Protein AF-A0A525CPD4-F1 (afdb_monomer_lite)

Secondary structure (DSSP, 8-state):
--SHHHHHHHHHHHHHHH-------TT-HHHHHHHHHHHHHHHHHHHTT--SHHHHHHHHHHHHHHHHHHHHHHHHHHHHHHHH-GGGHHHHHHHHHHHHHHHHHHHHHH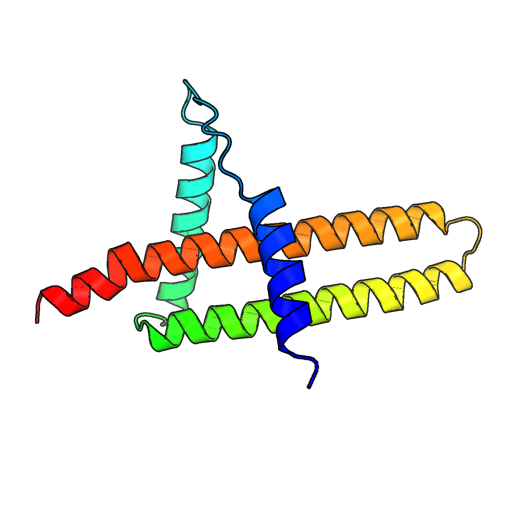HHHHHHHIIIIIHHHTT--

pLDDT: mean 80.34, std 16.51, range [40.16, 97.44]

Sequence (129 aa):
MCKYHEEDAISIFEELIQKPMKLSDPFGRMERRHQAGYESMKKALIEGGITTRTGALATMKASRYQVIRVLFFSLVISVLLSLLFPSAMLLFGALLIFISVLAITSYLNGKRYTYRYIEEELNQFQKTE

Foldseek 3Di:
DPPVVVVVVVVVVLCVVPVDPVPVPVPCPVVVVLVVLLVVLLVVCVVVVNLAPVSLVVVLVVLVVVLVVQLVVLVVVLVVVCVVCVVCNVVSVVVSVVSNVVSVVVSSSSVVSSVVCCVVRVVVVVVVD

Structure (mmCIF, N/CA/C/O backbone):
data_AF-A0A525CPD4-F1
#
_entry.id   AF-A0A525CPD4-F1
#
loop_
_atom_site.group_PDB
_ato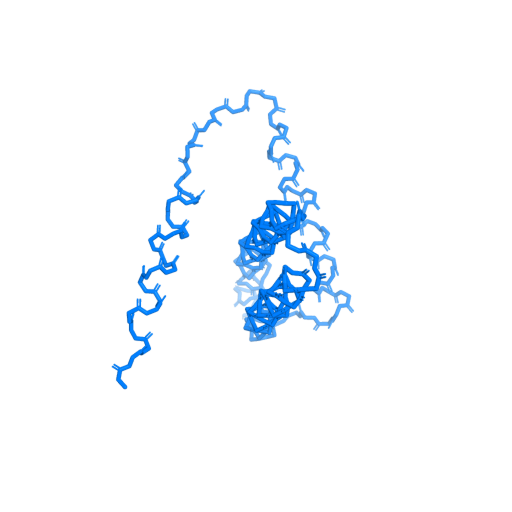m_site.id
_atom_site.type_symbol
_atom_site.label_atom_id
_atom_site.label_alt_id
_atom_site.label_comp_id
_atom_site.label_asym_id
_atom_site.label_entity_id
_atom_site.label_seq_id
_atom_site.pdbx_PDB_ins_code
_atom_site.Cartn_x
_atom_site.Cartn_y
_atom_site.Cartn_z
_atom_site.occupancy
_atom_site.B_iso_or_equiv
_atom_site.auth_seq_id
_atom_site.auth_comp_id
_atom_site.auth_asym_id
_atom_site.auth_atom_id
_atom_site.pdbx_PDB_model_num
ATOM 1 N N . MET A 1 1 ? 20.602 6.822 13.614 1.00 40.16 1 MET A N 1
ATOM 2 C CA . MET A 1 1 ? 20.073 8.200 13.726 1.00 40.16 1 MET A CA 1
ATOM 3 C C . MET A 1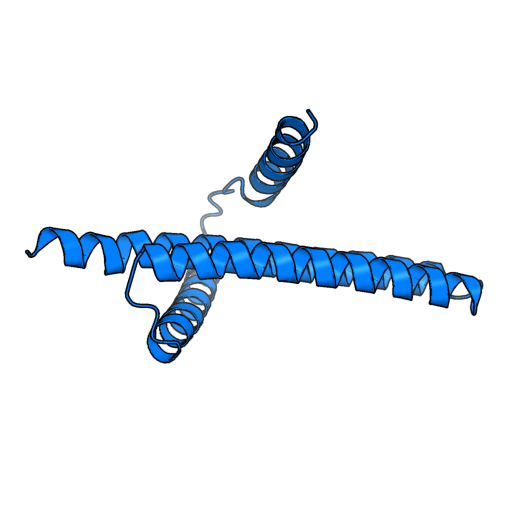 1 ? 19.597 8.686 12.347 1.00 40.16 1 MET A C 1
ATOM 5 O O . MET A 1 1 ? 20.077 9.683 11.843 1.00 40.16 1 MET A O 1
ATOM 9 N N . CYS A 1 2 ? 18.702 7.925 11.696 1.00 46.66 2 CYS A N 1
ATOM 10 C CA . CYS A 1 2 ? 18.269 8.142 10.298 1.00 46.66 2 CYS A CA 1
ATOM 11 C C . CYS A 1 2 ? 16.788 7.759 10.082 1.00 46.66 2 CYS A C 1
ATOM 13 O O . CYS A 1 2 ? 16.366 7.506 8.967 1.00 46.66 2 CYS A O 1
ATOM 15 N N . LYS A 1 3 ? 16.005 7.650 11.165 1.00 44.81 3 LYS A N 1
ATOM 16 C CA . LYS A 1 3 ? 14.590 7.239 11.106 1.00 44.81 3 LYS A CA 1
ATOM 17 C C . LYS A 1 3 ? 13.625 8.427 11.023 1.00 44.81 3 LYS A C 1
ATOM 19 O O . LYS A 1 3 ? 12.519 8.256 10.544 1.00 44.81 3 LYS A O 1
ATOM 24 N N . TYR A 1 4 ? 14.055 9.612 11.472 1.00 40.72 4 TYR A N 1
ATOM 25 C CA . TYR A 1 4 ? 13.228 10.825 11.500 1.00 40.72 4 TYR A CA 1
ATOM 26 C C . TYR A 1 4 ? 13.044 11.451 10.105 1.00 40.72 4 TYR A C 1
ATOM 28 O O . TYR A 1 4 ? 11.941 11.835 9.755 1.00 40.72 4 TYR A O 1
ATOM 36 N N . HIS A 1 5 ? 14.084 11.456 9.263 1.00 42.22 5 HIS A N 1
ATOM 37 C CA . HIS A 1 5 ? 14.022 12.089 7.937 1.00 42.22 5 HIS A CA 1
ATOM 38 C C . HIS A 1 5 ? 13.176 11.328 6.899 1.00 42.22 5 HIS A C 1
ATOM 40 O O . HIS A 1 5 ? 12.691 11.929 5.943 1.00 42.22 5 HIS A O 1
ATOM 46 N N . GLU A 1 6 ? 13.005 10.013 7.064 1.00 48.66 6 GLU A N 1
ATOM 47 C CA . GLU A 1 6 ? 12.227 9.180 6.136 1.00 48.66 6 GLU A CA 1
ATOM 48 C C . GLU A 1 6 ? 10.716 9.334 6.365 1.00 48.66 6 GLU A C 1
ATOM 50 O O . GLU A 1 6 ? 9.941 9.309 5.411 1.00 48.66 6 GLU A O 1
ATOM 55 N N . GLU A 1 7 ? 10.287 9.548 7.615 1.00 53.41 7 GLU A N 1
ATOM 56 C CA . GLU A 1 7 ? 8.867 9.748 7.928 1.00 53.41 7 GLU A CA 1
ATOM 57 C C . GLU A 1 7 ? 8.371 11.137 7.495 1.00 53.41 7 GLU A C 1
ATOM 59 O O . GLU A 1 7 ? 7.225 11.247 7.066 1.00 53.41 7 GLU A O 1
ATOM 64 N N . ASP A 1 8 ? 9.242 12.154 7.475 1.00 55.16 8 ASP A N 1
ATOM 65 C CA . ASP A 1 8 ? 8.913 13.507 6.997 1.00 55.16 8 ASP A CA 1
ATOM 66 C C . ASP A 1 8 ? 8.782 13.589 5.467 1.00 55.16 8 ASP A C 1
ATOM 68 O O . ASP A 1 8 ? 7.887 14.245 4.942 1.00 55.16 8 ASP A O 1
ATOM 72 N N . ALA A 1 9 ? 9.635 12.887 4.715 1.00 56.53 9 ALA A N 1
ATOM 73 C CA . ALA A 1 9 ? 9.523 12.855 3.254 1.00 56.53 9 ALA A CA 1
ATOM 74 C C . ALA A 1 9 ? 8.262 12.102 2.800 1.00 56.53 9 ALA A C 1
ATOM 76 O O . ALA A 1 9 ? 7.595 12.508 1.846 1.00 56.53 9 ALA A O 1
ATOM 77 N N . ILE A 1 10 ? 7.914 11.021 3.506 1.00 56.69 10 ILE A N 1
ATOM 78 C CA . ILE A 1 10 ? 6.677 10.278 3.269 1.00 56.69 10 ILE A CA 1
ATOM 79 C C . ILE A 1 10 ? 5.471 11.113 3.696 1.00 56.69 10 ILE A C 1
ATOM 81 O O . ILE A 1 10 ? 4.506 11.134 2.947 1.00 56.69 10 ILE A O 1
ATOM 85 N N . SER A 1 11 ? 5.510 11.832 4.824 1.00 57.47 11 SER A N 1
ATOM 86 C CA . SER A 1 11 ? 4.388 12.677 5.254 1.00 57.47 11 SER A CA 1
ATOM 87 C C . SER A 1 11 ? 4.138 13.842 4.293 1.00 57.47 11 SER A C 1
ATOM 89 O O . SER A 1 11 ? 2.989 14.090 3.957 1.00 57.47 11 SER A O 1
ATOM 91 N N . ILE A 1 12 ? 5.185 14.478 3.754 1.00 61.59 12 ILE A N 1
ATOM 92 C CA . ILE A 1 12 ? 5.069 15.544 2.744 1.00 61.59 12 ILE A CA 1
ATOM 93 C C . ILE A 1 12 ? 4.533 14.991 1.419 1.00 61.59 12 ILE A C 1
ATOM 95 O O . ILE A 1 12 ? 3.695 15.619 0.776 1.00 61.59 12 ILE A O 1
ATOM 99 N N . PHE A 1 13 ? 4.976 13.807 0.994 1.00 61.19 13 PHE A N 1
ATOM 100 C CA . PHE A 1 13 ? 4.445 13.163 -0.211 1.00 61.19 13 PHE A CA 1
ATOM 101 C C . PHE A 1 13 ? 3.001 12.667 -0.003 1.00 61.19 13 PHE A C 1
ATOM 103 O O . PHE A 1 13 ? 2.165 12.805 -0.895 1.00 61.19 13 PHE A O 1
ATOM 110 N N . GLU A 1 14 ? 2.679 12.154 1.190 1.00 58.19 14 GLU A N 1
ATOM 111 C CA . GLU A 1 14 ? 1.319 11.832 1.635 1.00 58.19 14 GLU A CA 1
ATOM 112 C C . GLU A 1 14 ? 0.442 13.089 1.633 1.00 58.19 14 GLU A C 1
ATOM 114 O O . GLU A 1 14 ? -0.665 13.037 1.114 1.00 58.19 14 GLU A O 1
ATOM 119 N N . GLU A 1 15 ? 0.939 14.224 2.124 1.00 59.66 15 GLU A N 1
ATOM 120 C CA . GLU A 1 15 ? 0.239 15.510 2.168 1.00 59.66 15 GLU A CA 1
ATOM 121 C C . GLU A 1 15 ? 0.045 16.104 0.763 1.00 59.66 15 GLU A C 1
ATOM 123 O O . GLU A 1 15 ? -1.032 16.609 0.446 1.00 59.66 15 GLU A O 1
ATOM 128 N N . LEU A 1 16 ? 1.033 15.970 -0.128 1.00 60.12 16 LEU A N 1
ATOM 129 C CA . LEU A 1 16 ? 0.938 16.396 -1.529 1.00 60.12 16 LEU A CA 1
ATOM 130 C C . LEU A 1 16 ? -0.047 15.542 -2.343 1.00 60.12 16 LEU A C 1
ATOM 132 O O . LEU A 1 16 ? -0.718 16.074 -3.227 1.00 60.12 16 LEU A O 1
ATOM 136 N N . ILE A 1 17 ? -0.168 14.244 -2.043 1.00 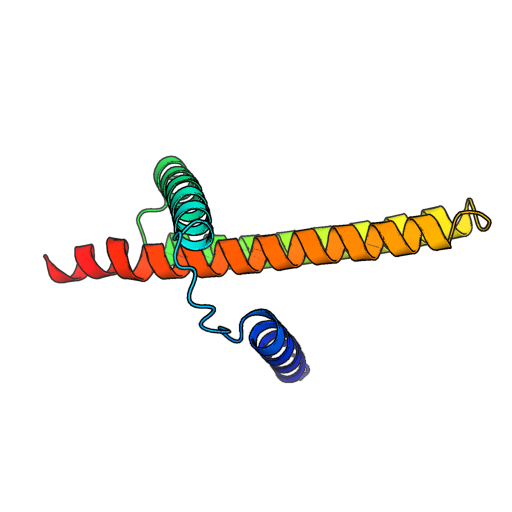58.56 17 ILE A N 1
ATOM 137 C CA . ILE A 1 17 ? -1.136 13.343 -2.692 1.00 58.56 17 ILE A CA 1
ATOM 138 C C . ILE A 1 17 ? -2.532 13.459 -2.065 1.00 58.56 17 ILE A C 1
ATOM 140 O O . ILE A 1 17 ? -3.533 13.361 -2.776 1.00 58.56 17 ILE A O 1
ATOM 144 N N . GLN A 1 18 ? -2.622 13.637 -0.745 1.00 53.59 18 GLN A N 1
ATOM 145 C CA . GLN A 1 18 ? -3.884 13.632 -0.003 1.00 53.59 18 GLN A CA 1
ATOM 146 C C . GLN A 1 18 ? -4.463 15.007 0.289 1.00 53.59 18 GLN A C 1
ATOM 148 O O . GLN A 1 18 ? -5.554 15.031 0.860 1.00 53.59 18 GLN A O 1
ATOM 153 N N . LYS A 1 19 ? -3.819 16.129 -0.079 1.00 52.19 19 LYS A N 1
ATOM 154 C CA . LYS A 1 19 ? -4.431 17.452 0.100 1.00 52.19 19 LYS A CA 1
ATOM 155 C C . LYS A 1 19 ? -5.841 17.389 -0.484 1.00 52.19 19 LYS A C 1
ATOM 157 O O . LYS A 1 19 ? -5.981 17.236 -1.702 1.00 52.19 19 LYS A O 1
ATOM 162 N N . PRO A 1 20 ? -6.890 17.460 0.357 1.00 46.38 20 PRO A N 1
ATOM 163 C CA . PRO A 1 20 ? -8.238 17.281 -0.115 1.00 46.38 20 PRO A CA 1
ATOM 164 C C . PRO A 1 20 ? -8.555 18.546 -0.887 1.00 46.38 20 PRO A C 1
ATOM 166 O O . PRO A 1 20 ? -8.957 19.569 -0.333 1.00 46.38 20 PRO A O 1
ATOM 169 N N . MET A 1 21 ? -8.364 18.490 -2.201 1.00 49.91 21 MET A N 1
ATOM 170 C CA . MET A 1 21 ? -9.166 19.318 -3.066 1.00 49.91 21 MET A CA 1
ATOM 171 C C . MET A 1 21 ? -10.584 18.855 -2.781 1.00 49.91 21 MET A C 1
ATOM 173 O O . MET A 1 21 ? -10.976 17.760 -3.183 1.00 49.91 21 MET A O 1
ATOM 177 N N . LYS A 1 22 ? -11.309 19.648 -1.983 1.00 48.75 22 LYS A N 1
ATOM 178 C CA . LYS A 1 22 ? -12.751 19.541 -1.774 1.00 48.75 22 LYS A CA 1
ATOM 179 C C . LYS A 1 22 ? -13.399 19.829 -3.127 1.00 48.75 22 LYS A C 1
ATOM 181 O O . LYS A 1 22 ? -13.952 20.896 -3.361 1.00 48.75 22 LYS A O 1
ATOM 186 N N . LEU A 1 23 ? -13.210 18.903 -4.058 1.00 54.84 23 LEU A N 1
ATOM 187 C CA . LEU A 1 23 ? -13.814 18.896 -5.363 1.00 54.84 23 LEU A CA 1
ATOM 188 C C . LEU A 1 23 ? -15.265 18.568 -5.059 1.00 54.84 23 LEU A C 1
ATOM 190 O O . LEU A 1 23 ? -15.579 17.451 -4.649 1.00 54.84 23 LEU A O 1
ATOM 194 N N . SER A 1 24 ? -16.126 19.578 -5.125 1.00 62.09 24 SER A N 1
ATOM 195 C CA . SER A 1 24 ? -17.563 19.375 -5.026 1.00 62.09 24 SER A CA 1
ATOM 196 C C . SER A 1 24 ? -17.945 18.432 -6.162 1.00 62.09 24 SER A C 1
ATOM 198 O O . SER A 1 24 ? -18.026 18.863 -7.307 1.00 62.09 24 SER A O 1
ATOM 200 N N . ASP A 1 25 ? -18.073 17.140 -5.872 1.00 65.69 25 ASP A N 1
ATOM 201 C CA . ASP A 1 25 ? -18.575 16.145 -6.812 1.00 65.69 25 ASP A CA 1
ATOM 202 C C . ASP A 1 25 ? -20.106 16.182 -6.716 1.00 65.69 25 ASP A C 1
ATOM 204 O O . ASP A 1 25 ? -20.665 15.602 -5.780 1.00 65.69 25 ASP A O 1
ATOM 208 N N . PRO A 1 26 ? -20.810 16.869 -7.639 1.00 63.69 26 PRO A N 1
ATOM 209 C CA . PRO A 1 26 ? -22.263 17.011 -7.567 1.00 63.69 26 PRO A CA 1
ATOM 210 C C . PRO A 1 26 ? -22.992 15.678 -7.788 1.00 63.69 26 PRO A C 1
ATOM 212 O O . PRO A 1 26 ? -24.190 15.586 -7.536 1.00 63.69 26 PRO A O 1
ATOM 215 N N . PHE A 1 27 ? -22.286 14.638 -8.246 1.00 76.44 27 PHE A N 1
ATOM 216 C CA . PHE A 1 27 ? -22.850 13.319 -8.524 1.00 76.44 27 PHE A CA 1
ATOM 217 C C . PHE A 1 27 ? -22.426 12.254 -7.504 1.00 76.44 27 PHE A C 1
ATOM 219 O O . PHE A 1 27 ? -22.860 11.105 -7.618 1.00 76.44 27 PHE A O 1
ATOM 226 N N . GLY A 1 28 ? -21.576 12.605 -6.528 1.00 77.25 28 GLY A N 1
ATOM 227 C CA . GLY A 1 28 ? -21.105 11.705 -5.469 1.00 77.25 28 GLY A CA 1
ATOM 228 C C . GLY A 1 28 ? -20.457 10.413 -5.982 1.00 77.25 28 GLY A C 1
ATOM 229 O O . GLY A 1 28 ? -20.450 9.400 -5.282 1.00 77.25 28 GLY A O 1
ATOM 230 N N . ARG A 1 29 ? -19.946 10.398 -7.219 1.00 81.06 29 ARG A N 1
ATOM 231 C CA . ARG A 1 29 ? -19.366 9.199 -7.844 1.00 81.06 29 ARG A CA 1
ATOM 232 C C . ARG A 1 29 ? -18.085 8.781 -7.136 1.00 81.06 29 ARG A C 1
ATOM 234 O O . ARG A 1 29 ? -17.856 7.586 -6.948 1.00 81.06 29 ARG A O 1
ATOM 241 N N . MET A 1 30 ? -17.270 9.754 -6.737 1.00 76.88 30 MET A N 1
ATOM 242 C CA . MET A 1 30 ? -16.048 9.509 -5.975 1.00 76.88 30 MET A CA 1
ATOM 243 C C . MET A 1 30 ? -16.364 8.994 -4.573 1.00 76.88 30 MET A C 1
ATOM 245 O O . MET A 1 30 ? -15.748 8.025 -4.131 1.00 76.88 30 MET A O 1
ATOM 249 N N . GLU A 1 31 ? -17.387 9.554 -3.926 1.00 79.50 31 GLU A N 1
ATOM 250 C CA . GLU A 1 31 ? -17.831 9.100 -2.606 1.00 79.50 31 GLU A CA 1
ATOM 251 C C . GLU A 1 31 ? -18.329 7.651 -2.651 1.00 79.50 31 GLU A C 1
ATOM 253 O O . GLU A 1 31 ? -17.897 6.819 -1.860 1.00 79.50 31 GLU A O 1
ATOM 258 N N . ARG A 1 32 ? -19.142 7.292 -3.655 1.00 83.56 32 ARG A N 1
ATOM 259 C CA . ARG A 1 32 ? -19.607 5.906 -3.845 1.00 83.56 32 ARG A CA 1
ATOM 260 C C . ARG A 1 32 ? -18.459 4.918 -4.052 1.00 83.56 32 ARG A C 1
ATOM 262 O O . ARG A 1 32 ? -18.516 3.809 -3.528 1.00 83.56 32 ARG A O 1
ATOM 269 N N . ARG A 1 33 ? -17.417 5.298 -4.800 1.00 83.06 33 ARG A N 1
ATOM 270 C CA . ARG A 1 33 ? -16.222 4.453 -4.989 1.00 83.06 33 ARG A CA 1
ATOM 271 C C . ARG A 1 33 ? -15.448 4.271 -3.688 1.00 83.06 33 ARG A C 1
ATOM 273 O O . ARG A 1 33 ? -15.032 3.153 -3.392 1.00 83.06 33 ARG A O 1
ATOM 280 N N . HIS A 1 34 ? -15.277 5.338 -2.911 1.00 84.81 34 HIS A N 1
ATOM 281 C CA . HIS A 1 34 ? -14.635 5.249 -1.603 1.00 84.81 34 HIS A CA 1
ATOM 282 C C . HIS A 1 34 ? -15.451 4.412 -0.618 1.00 84.81 34 HIS A C 1
ATOM 284 O O . HIS A 1 34 ? -14.865 3.600 0.093 1.00 84.81 34 HIS A O 1
ATOM 290 N N . GLN A 1 35 ? -16.781 4.530 -0.630 1.00 87.06 35 GLN A N 1
ATOM 291 C CA 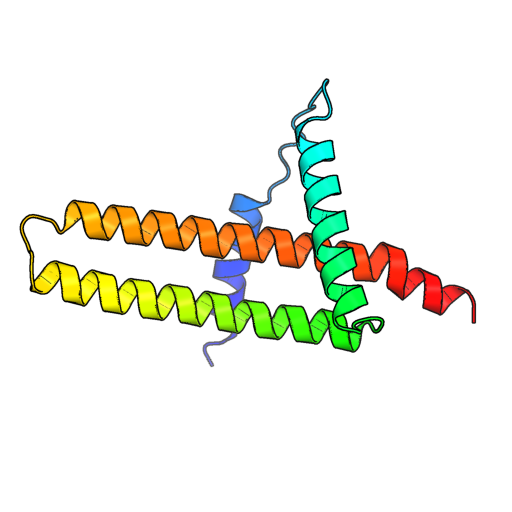. GLN A 1 35 ? -17.653 3.702 0.197 1.00 87.06 35 GLN A CA 1
ATOM 292 C C . GLN A 1 35 ? -17.554 2.224 -0.194 1.00 87.06 35 GLN A C 1
ATOM 294 O O . GLN A 1 35 ? -17.336 1.387 0.671 1.00 87.06 35 GLN A O 1
ATOM 299 N N . ALA A 1 36 ? -17.627 1.890 -1.486 1.00 88.44 36 ALA A N 1
ATOM 300 C CA . ALA A 1 36 ? -17.462 0.507 -1.940 1.00 88.44 36 ALA A CA 1
ATOM 301 C C . ALA A 1 36 ? -16.085 -0.070 -1.558 1.00 88.44 36 ALA A C 1
ATOM 303 O O . ALA A 1 36 ? -15.984 -1.216 -1.120 1.00 88.44 36 ALA A O 1
ATOM 304 N N . GLY A 1 37 ? -15.027 0.741 -1.678 1.00 86.38 37 GLY A N 1
ATOM 305 C CA . GLY A 1 37 ? -13.684 0.373 -1.232 1.00 86.38 37 GLY A CA 1
ATOM 306 C C . GLY A 1 37 ? -13.625 0.108 0.273 1.00 86.38 37 GLY A C 1
ATOM 307 O O . GLY A 1 37 ? -13.093 -0.922 0.691 1.00 86.38 37 GLY A O 1
ATOM 308 N N . TYR A 1 38 ? -14.226 0.993 1.070 1.00 90.06 38 TYR A N 1
ATOM 309 C CA . TYR A 1 38 ? -14.333 0.846 2.518 1.00 90.06 38 TYR A CA 1
ATOM 310 C C . TYR A 1 38 ? -15.073 -0.435 2.917 1.00 90.06 38 TYR A C 1
ATOM 312 O O . TYR A 1 38 ? -14.519 -1.218 3.683 1.00 90.06 38 TYR A O 1
ATOM 320 N N . GLU A 1 39 ? -16.256 -0.702 2.354 1.00 91.25 39 GLU A N 1
ATOM 321 C CA . GLU A 1 39 ? -17.035 -1.916 2.648 1.00 91.25 39 GLU A CA 1
ATOM 322 C C . GLU A 1 39 ? -16.242 -3.192 2.335 1.00 91.25 39 GLU A C 1
ATOM 324 O O . GLU A 1 39 ? -16.224 -4.131 3.131 1.00 91.25 39 GLU A O 1
ATOM 329 N N . SER A 1 40 ? -15.525 -3.218 1.203 1.00 90.81 40 SER A N 1
ATOM 330 C CA . SER A 1 40 ? -14.691 -4.371 0.840 1.00 90.81 40 SER A CA 1
ATOM 331 C C . SER A 1 40 ? -13.566 -4.612 1.851 1.00 90.81 40 SER A C 1
ATOM 333 O O . SER A 1 40 ? -13.324 -5.749 2.255 1.00 90.81 40 SER A O 1
ATOM 335 N N . MET A 1 41 ? -12.913 -3.540 2.310 1.00 90.19 41 MET A N 1
ATOM 336 C CA . MET A 1 41 ? -11.824 -3.632 3.275 1.00 90.19 41 MET A CA 1
ATOM 337 C C . MET A 1 41 ? -12.353 -4.010 4.660 1.00 90.19 41 MET A C 1
ATOM 339 O O . MET A 1 41 ? -11.785 -4.885 5.308 1.00 90.19 41 MET A O 1
ATOM 343 N N . LYS A 1 42 ? -13.456 -3.394 5.101 1.00 90.12 42 LYS A N 1
ATOM 344 C CA . LYS A 1 42 ? -14.138 -3.724 6.357 1.00 90.12 42 LYS A CA 1
ATOM 345 C C . LYS A 1 42 ? -14.495 -5.206 6.392 1.00 90.12 42 LYS A C 1
ATOM 347 O O . LYS A 1 42 ? -14.159 -5.889 7.355 1.00 90.12 42 LYS A O 1
ATOM 352 N N . LYS A 1 43 ? -15.110 -5.718 5.322 1.00 91.75 43 LYS A N 1
ATOM 353 C CA . LYS A 1 43 ? -15.441 -7.138 5.191 1.00 91.75 43 LYS A CA 1
ATOM 354 C C . LYS A 1 43 ? -14.197 -8.021 5.310 1.00 91.75 43 LYS A C 1
ATOM 356 O O . LYS A 1 43 ? -14.210 -8.948 6.108 1.00 91.75 43 LYS A O 1
ATOM 361 N N . ALA A 1 44 ? -13.111 -7.688 4.611 1.00 89.06 44 ALA A N 1
ATOM 362 C CA . ALA A 1 44 ? -11.860 -8.442 4.689 1.00 89.06 44 ALA A CA 1
ATOM 363 C C . ALA A 1 44 ? -11.228 -8.432 6.096 1.00 89.06 44 ALA A C 1
ATOM 365 O O . ALA A 1 44 ? -10.694 -9.447 6.538 1.00 89.06 44 ALA A O 1
ATOM 366 N N . LEU A 1 45 ? -11.298 -7.307 6.820 1.00 88.69 45 LEU A N 1
ATOM 367 C CA . LEU A 1 45 ? -10.825 -7.224 8.207 1.00 88.69 45 LEU A CA 1
ATOM 368 C C . LEU A 1 45 ? -11.666 -8.109 9.136 1.00 88.69 45 LEU A C 1
ATOM 370 O O . LEU A 1 45 ? -11.101 -8.869 9.918 1.00 88.69 45 LEU A O 1
ATOM 374 N N . ILE A 1 46 ? -12.995 -8.051 9.019 1.00 89.81 46 ILE A N 1
ATOM 375 C CA . ILE A 1 46 ? -13.916 -8.854 9.837 1.00 89.81 46 ILE A CA 1
ATOM 376 C C . ILE A 1 46 ? -13.749 -10.350 9.539 1.00 89.81 46 ILE A C 1
ATOM 378 O O . ILE A 1 46 ? -13.626 -11.142 10.469 1.00 89.81 46 ILE A O 1
ATOM 382 N N . GLU A 1 47 ? -13.685 -10.741 8.263 1.00 90.69 47 GLU A N 1
ATOM 383 C CA . GLU A 1 47 ? -13.439 -12.130 7.842 1.00 90.69 47 GLU A CA 1
ATOM 384 C C . GLU A 1 47 ? -12.066 -12.637 8.304 1.00 90.69 47 GLU A C 1
ATOM 386 O O . GLU A 1 47 ? -11.921 -13.803 8.662 1.00 90.69 47 GLU A O 1
ATOM 391 N N . GLY A 1 48 ? -11.069 -11.750 8.366 1.00 85.06 48 GLY A N 1
ATOM 392 C CA . GLY A 1 48 ? -9.758 -12.025 8.952 1.00 85.06 48 GLY A CA 1
ATOM 393 C C . GLY A 1 48 ? -9.735 -12.061 10.486 1.00 85.06 48 GLY A C 1
ATOM 394 O O . GLY A 1 48 ? -8.656 -12.194 11.063 1.00 85.06 48 GLY A O 1
ATOM 395 N N . GLY A 1 49 ? -10.882 -11.909 11.159 1.00 87.19 49 GLY A N 1
ATOM 396 C CA . GLY A 1 49 ? -10.996 -11.902 12.621 1.00 87.19 49 GLY A CA 1
ATOM 397 C C . GLY A 1 49 ? -10.451 -10.636 13.291 1.00 87.19 49 GLY A C 1
ATOM 398 O O . GLY A 1 49 ? -10.194 -10.624 14.494 1.00 87.19 49 GLY A O 1
ATOM 399 N N . ILE A 1 50 ? -10.245 -9.560 12.532 1.00 87.94 50 ILE A N 1
ATOM 400 C CA . ILE A 1 50 ? -9.642 -8.319 13.017 1.00 87.94 50 ILE A CA 1
ATOM 401 C C . ILE A 1 50 ? -10.739 -7.396 13.548 1.00 87.94 50 ILE A C 1
ATOM 403 O O . ILE A 1 50 ? -11.199 -6.488 12.864 1.00 87.94 50 ILE A O 1
ATOM 407 N N . THR A 1 51 ? -11.135 -7.628 14.797 1.00 85.00 51 THR A N 1
ATOM 408 C CA . THR A 1 51 ? -12.158 -6.842 15.515 1.00 85.00 51 THR A CA 1
ATOM 409 C C . THR A 1 51 ? -11.575 -5.986 16.639 1.00 85.00 51 THR A C 1
ATOM 411 O O . THR A 1 51 ? -12.307 -5.412 17.437 1.00 85.00 51 THR A O 1
ATOM 414 N N . THR A 1 52 ? -10.246 -5.891 16.731 1.00 85.88 52 THR A N 1
ATOM 415 C CA . THR A 1 52 ? -9.555 -5.115 17.768 1.00 85.88 52 THR A CA 1
ATOM 416 C C . THR A 1 52 ? -8.713 -4.006 17.157 1.00 85.88 52 THR A C 1
ATOM 418 O O . THR A 1 52 ? -8.153 -4.139 16.064 1.00 85.88 52 THR A O 1
ATOM 421 N N . ARG A 1 53 ? -8.571 -2.898 17.894 1.00 83.12 53 ARG A N 1
ATOM 422 C CA . ARG A 1 53 ? -7.781 -1.740 17.449 1.00 83.12 53 ARG A CA 1
ATOM 423 C C . ARG A 1 53 ? -6.314 -2.106 17.232 1.00 83.12 53 ARG A C 1
ATOM 425 O O . ARG A 1 53 ? -5.700 -1.681 16.258 1.00 83.12 53 ARG A O 1
ATOM 432 N N . THR A 1 54 ? -5.755 -2.913 18.128 1.00 83.81 54 THR A N 1
ATOM 433 C CA . THR A 1 54 ? -4.390 -3.441 18.023 1.00 83.81 54 THR A CA 1
ATOM 434 C C . THR A 1 54 ? -4.220 -4.339 16.804 1.00 83.81 54 THR A C 1
ATOM 436 O O . THR A 1 54 ? -3.221 -4.195 16.100 1.00 83.81 54 THR A O 1
ATOM 439 N N . GLY A 1 55 ? -5.203 -5.197 16.512 1.00 85.00 55 GLY A N 1
ATOM 440 C CA . GLY A 1 55 ? -5.223 -6.018 15.304 1.00 85.00 55 GLY A CA 1
ATOM 441 C C . GLY A 1 55 ? -5.188 -5.169 14.033 1.00 85.00 55 GLY A C 1
ATOM 442 O O . GLY A 1 55 ? -4.293 -5.344 13.214 1.00 85.00 55 GLY A O 1
ATOM 443 N N . ALA A 1 56 ? -6.081 -4.181 13.915 1.00 86.81 56 ALA A N 1
ATOM 444 C CA . ALA A 1 56 ? -6.157 -3.303 12.744 1.00 86.81 56 ALA A CA 1
ATOM 445 C C . ALA A 1 56 ? -4.860 -2.498 12.516 1.00 86.81 56 ALA A C 1
ATOM 447 O O . ALA A 1 56 ? -4.357 -2.397 11.394 1.00 86.81 56 ALA A O 1
ATOM 448 N N . LEU A 1 57 ? -4.259 -1.976 13.592 1.00 84.88 57 LEU A N 1
ATOM 449 C CA . LEU A 1 57 ? -2.967 -1.284 13.524 1.00 84.88 57 LEU A CA 1
ATOM 450 C C . LEU A 1 57 ? -1.816 -2.221 13.128 1.00 84.88 57 LEU A C 1
ATOM 452 O O . LEU A 1 57 ? -0.887 -1.798 12.435 1.00 84.88 57 LEU A O 1
ATOM 456 N N . ALA A 1 58 ? -1.852 -3.489 13.546 1.00 87.62 58 ALA A N 1
ATOM 457 C CA . ALA A 1 58 ? -0.866 -4.480 13.129 1.00 87.62 58 ALA A CA 1
ATOM 458 C C . ALA A 1 58 ? -0.972 -4.775 11.624 1.00 87.62 58 ALA A C 1
ATOM 460 O O . ALA A 1 58 ? 0.056 -4.833 10.945 1.00 87.62 58 ALA A O 1
ATOM 461 N N . THR A 1 59 ? -2.190 -4.856 11.079 1.00 86.31 59 THR A N 1
ATOM 462 C CA . THR A 1 59 ? -2.430 -5.029 9.637 1.00 86.31 59 THR A CA 1
ATOM 463 C C . THR A 1 59 ? -1.857 -3.870 8.829 1.00 86.31 59 THR A C 1
ATOM 465 O O . THR A 1 59 ? -1.209 -4.092 7.808 1.00 86.31 59 THR A O 1
ATOM 468 N N . MET A 1 60 ? -2.009 -2.634 9.314 1.00 85.81 60 MET A N 1
ATOM 469 C CA . MET A 1 60 ? -1.403 -1.459 8.680 1.00 85.81 60 MET A CA 1
ATOM 470 C C . MET A 1 60 ? 0.128 -1.498 8.688 1.00 85.81 60 MET A C 1
ATOM 472 O O . MET A 1 60 ? 0.775 -1.141 7.704 1.00 85.81 60 MET A O 1
ATOM 476 N N . LYS A 1 61 ? 0.740 -1.939 9.793 1.00 85.38 61 LYS A N 1
ATOM 477 C CA . LYS A 1 61 ? 2.200 -2.106 9.839 1.00 85.38 61 LYS A CA 1
ATOM 478 C C . LYS A 1 61 ? 2.652 -3.173 8.845 1.00 85.38 61 LYS A C 1
ATOM 480 O O . LYS A 1 61 ? 3.615 -2.950 8.115 1.00 85.38 61 LYS A O 1
ATOM 485 N N . ALA A 1 62 ? 1.949 -4.302 8.785 1.00 87.69 62 ALA A N 1
ATOM 486 C CA . ALA A 1 62 ? 2.249 -5.374 7.843 1.00 87.69 62 ALA A CA 1
ATOM 487 C C . ALA A 1 62 ? 2.114 -4.912 6.381 1.00 87.69 62 ALA A C 1
ATOM 489 O O . ALA A 1 62 ? 2.988 -5.217 5.568 1.00 87.69 62 ALA A O 1
ATOM 490 N N . SER A 1 63 ? 1.085 -4.123 6.054 1.00 85.75 63 SER A N 1
ATOM 491 C CA . SER A 1 63 ? 0.885 -3.609 4.694 1.00 85.75 63 SER A CA 1
ATOM 492 C C . SER A 1 63 ? 2.005 -2.658 4.258 1.00 85.75 63 SER A C 1
ATOM 494 O O . SER A 1 63 ? 2.474 -2.769 3.126 1.00 85.75 63 SER A O 1
ATOM 496 N N . ARG A 1 64 ? 2.537 -1.813 5.159 1.00 87.25 64 ARG A N 1
ATOM 497 C CA . ARG A 1 64 ? 3.731 -0.984 4.882 1.00 87.25 64 ARG A CA 1
ATOM 498 C C . ARG A 1 64 ? 4.918 -1.845 4.444 1.00 87.25 64 ARG A C 1
ATOM 500 O O . ARG A 1 64 ? 5.554 -1.551 3.434 1.00 87.25 64 ARG A O 1
ATOM 507 N N . TYR A 1 65 ? 5.205 -2.930 5.167 1.00 88.62 65 TYR A N 1
ATOM 508 C CA . TYR A 1 65 ? 6.305 -3.833 4.806 1.00 88.62 65 TYR A CA 1
ATOM 509 C C . TYR A 1 65 ? 6.079 -4.536 3.467 1.00 88.62 65 TYR A C 1
ATOM 511 O O . TYR A 1 65 ? 7.033 -4.732 2.715 1.00 88.62 65 TYR A O 1
ATOM 519 N N . GLN A 1 66 ? 4.838 -4.905 3.149 1.00 89.75 66 GLN A N 1
ATOM 520 C CA . GLN A 1 66 ? 4.511 -5.504 1.856 1.00 89.75 66 GLN A CA 1
ATOM 521 C C . GLN A 1 66 ? 4.748 -4.522 0.707 1.00 89.75 66 GLN A C 1
ATOM 523 O O . GLN A 1 66 ? 5.376 -4.896 -0.279 1.00 89.75 66 GLN A O 1
ATOM 528 N N . VAL A 1 67 ? 4.335 -3.262 0.857 1.00 90.50 67 VAL A N 1
ATOM 529 C CA . VAL A 1 67 ? 4.550 -2.213 -0.155 1.00 90.50 67 VAL A CA 1
ATOM 530 C C . VAL A 1 67 ? 6.039 -1.991 -0.394 1.00 90.50 67 VAL A C 1
ATOM 532 O O . VAL A 1 67 ? 6.480 -2.011 -1.539 1.00 90.50 67 VAL A O 1
ATOM 535 N N . ILE A 1 68 ? 6.835 -1.873 0.674 1.00 91.81 68 ILE A N 1
ATOM 536 C CA . ILE A 1 68 ? 8.293 -1.722 0.562 1.00 91.81 68 ILE A CA 1
ATOM 537 C C . ILE A 1 68 ? 8.913 -2.922 -0.165 1.00 91.81 68 ILE A C 1
ATOM 539 O O . ILE A 1 68 ? 9.747 -2.735 -1.049 1.00 91.81 68 ILE A O 1
ATOM 543 N N . ARG A 1 69 ? 8.488 -4.153 0.153 1.00 92.69 69 ARG A N 1
ATOM 544 C CA . ARG A 1 69 ? 8.958 -5.357 -0.552 1.00 92.69 69 ARG A CA 1
ATOM 545 C C . ARG A 1 69 ? 8.599 -5.321 -2.034 1.00 92.69 69 ARG A C 1
ATOM 547 O O . ARG A 1 69 ? 9.464 -5.599 -2.856 1.00 92.69 69 ARG A O 1
ATOM 554 N N . VAL A 1 70 ? 7.361 -4.968 -2.380 1.00 91.94 70 VAL A N 1
ATOM 555 C CA . VAL A 1 70 ? 6.915 -4.866 -3.780 1.00 91.94 70 VAL A CA 1
ATOM 556 C C . VAL A 1 70 ? 7.750 -3.838 -4.540 1.00 91.94 70 VAL A C 1
ATOM 558 O O . VAL A 1 70 ? 8.259 -4.154 -5.613 1.00 91.94 70 VAL A O 1
ATOM 561 N N . LEU A 1 71 ? 7.953 -2.647 -3.969 1.00 93.19 71 LEU A N 1
ATOM 562 C CA . LEU A 1 71 ? 8.786 -1.609 -4.577 1.00 93.19 71 LEU A CA 1
ATOM 563 C C . LEU A 1 71 ? 10.222 -2.099 -4.775 1.00 93.19 71 LEU A C 1
ATOM 565 O O . LEU A 1 71 ? 10.756 -2.000 -5.878 1.00 93.19 71 LEU A O 1
ATOM 569 N N . PHE A 1 72 ? 10.814 -2.711 -3.750 1.00 95.94 72 PHE A N 1
ATOM 570 C CA . PHE A 1 72 ? 12.166 -3.252 -3.826 1.00 95.94 72 PHE A CA 1
ATOM 571 C C . PHE A 1 72 ? 12.309 -4.310 -4.929 1.00 95.94 72 PHE A C 1
ATOM 573 O O . PHE A 1 72 ? 13.190 -4.197 -5.779 1.00 95.94 72 PHE A O 1
ATOM 580 N N . PHE A 1 73 ? 11.419 -5.306 -4.974 1.00 95.88 73 PHE A N 1
ATOM 581 C CA . PHE A 1 73 ? 11.463 -6.336 -6.012 1.00 95.88 73 PHE A CA 1
ATOM 582 C C . PHE A 1 73 ? 11.212 -5.761 -7.406 1.00 95.88 73 PHE A C 1
ATOM 584 O O . PHE A 1 73 ? 11.924 -6.125 -8.339 1.00 95.88 73 PHE A O 1
ATOM 591 N N . SER A 1 74 ? 10.260 -4.835 -7.555 1.00 94.31 74 SER A N 1
ATOM 592 C CA . SER A 1 74 ? 10.006 -4.181 -8.844 1.00 94.31 74 SER A CA 1
ATOM 593 C C . SER A 1 74 ? 11.230 -3.418 -9.351 1.00 94.31 74 SER A C 1
ATOM 595 O O . SER A 1 74 ? 11.554 -3.515 -10.533 1.00 94.31 74 SER A O 1
ATOM 597 N N . LEU A 1 75 ? 11.965 -2.741 -8.461 1.00 96.06 75 LEU A N 1
ATOM 598 C CA . LEU A 1 75 ? 13.192 -2.027 -8.798 1.00 96.06 75 LEU A CA 1
ATOM 599 C C . LEU A 1 75 ? 14.283 -2.999 -9.256 1.00 96.06 75 LEU A C 1
ATOM 601 O O . LEU A 1 75 ? 14.845 -2.822 -10.333 1.00 96.06 75 LEU A O 1
ATOM 605 N N . VAL A 1 76 ? 14.552 -4.044 -8.467 1.00 97.31 76 VAL A N 1
ATOM 606 C CA . VAL A 1 76 ? 15.580 -5.048 -8.785 1.00 97.31 76 VAL A CA 1
ATOM 607 C C . VAL A 1 76 ? 15.283 -5.730 -10.123 1.00 97.31 76 VAL A C 1
ATOM 609 O O . VAL A 1 76 ? 16.168 -5.827 -10.972 1.00 97.31 76 VAL A O 1
ATOM 612 N N . ILE A 1 77 ? 14.034 -6.147 -10.345 1.00 96.50 77 ILE A N 1
ATOM 613 C CA . ILE A 1 77 ? 13.605 -6.781 -11.599 1.00 96.50 77 ILE A CA 1
ATOM 614 C C . ILE A 1 77 ? 13.731 -5.800 -12.770 1.00 96.50 77 ILE A C 1
ATOM 616 O O . ILE A 1 77 ? 14.249 -6.171 -13.821 1.00 96.50 77 ILE A O 1
ATOM 620 N N . SER A 1 78 ? 13.311 -4.545 -12.596 1.00 94.94 78 SER A N 1
ATOM 621 C CA . SER A 1 78 ? 13.406 -3.522 -13.641 1.00 94.94 78 SER A CA 1
ATOM 622 C C . SER A 1 78 ? 14.855 -3.246 -14.047 1.00 94.94 78 SER A C 1
ATOM 624 O O . SER A 1 78 ? 15.141 -3.103 -15.237 1.00 94.94 78 SER A O 1
ATOM 626 N N . VAL A 1 79 ? 15.781 -3.188 -13.085 1.00 96.12 79 VAL A N 1
ATOM 627 C CA . VAL A 1 79 ? 17.218 -3.012 -13.357 1.00 96.12 79 VAL A CA 1
ATOM 628 C C . VAL A 1 79 ? 17.772 -4.225 -14.101 1.00 96.12 79 VAL A C 1
ATOM 630 O O . VAL A 1 79 ? 18.444 -4.060 -15.118 1.00 96.12 79 VAL A O 1
ATOM 633 N N . LEU A 1 80 ? 17.447 -5.439 -13.650 1.00 97.44 80 LEU A N 1
ATOM 634 C CA . LEU A 1 80 ? 17.910 -6.672 -14.285 1.00 97.44 80 LEU A CA 1
ATOM 635 C C . LEU A 1 80 ? 17.421 -6.788 -15.738 1.00 97.44 80 LEU A C 1
ATOM 637 O O . LEU A 1 80 ? 18.202 -7.110 -16.631 1.00 97.44 80 LEU A O 1
ATOM 641 N N . LEU A 1 81 ? 16.150 -6.466 -15.991 1.00 95.94 81 LEU A N 1
ATOM 642 C CA . LEU A 1 81 ? 15.578 -6.453 -17.338 1.00 95.94 81 LEU A CA 1
ATOM 643 C C . LEU A 1 81 ? 16.196 -5.369 -18.225 1.00 95.94 81 LEU A C 1
ATOM 645 O O . LEU A 1 81 ? 16.441 -5.619 -19.402 1.00 95.94 81 LEU A O 1
ATOM 649 N N . SER A 1 82 ? 16.496 -4.195 -17.665 1.00 94.38 82 SER A N 1
ATOM 650 C CA . SER A 1 82 ? 17.149 -3.110 -18.408 1.00 94.38 82 SER A CA 1
ATOM 651 C C . SER A 1 82 ? 18.576 -3.473 -18.827 1.00 94.38 82 SER A C 1
ATOM 653 O O . SER A 1 82 ? 19.008 -3.082 -19.907 1.00 94.38 82 SER A O 1
ATOM 655 N N . LEU A 1 83 ? 19.293 -4.250 -18.007 1.00 95.56 83 LEU A N 1
ATOM 656 C CA . LEU A 1 83 ? 20.617 -4.775 -18.354 1.00 95.56 83 LEU A CA 1
ATOM 657 C C . LEU A 1 83 ? 20.547 -5.840 -19.454 1.00 95.56 83 LEU A C 1
ATOM 659 O O . LEU A 1 83 ? 21.409 -5.871 -20.329 1.00 95.56 83 LEU A O 1
ATOM 663 N N . LEU A 1 84 ? 19.528 -6.704 -19.419 1.00 96.94 84 LEU A N 1
ATOM 664 C CA . LEU A 1 84 ? 19.370 -7.790 -20.388 1.00 96.94 84 LEU A CA 1
ATOM 665 C C . LEU A 1 84 ? 18.824 -7.295 -21.741 1.00 96.94 84 LEU A C 1
ATOM 667 O O . LEU A 1 84 ? 19.185 -7.831 -22.787 1.00 96.94 84 LEU A O 1
ATOM 671 N N . PHE A 1 85 ? 17.986 -6.253 -21.725 1.00 96.69 85 PHE A N 1
ATOM 672 C CA . PHE A 1 85 ? 17.338 -5.675 -22.905 1.00 96.69 85 PHE A CA 1
ATOM 673 C C . PHE A 1 85 ? 17.432 -4.137 -22.903 1.00 96.69 85 PHE A C 1
ATOM 675 O O . PHE A 1 85 ? 16.436 -3.447 -22.654 1.00 96.69 85 PHE A O 1
ATOM 682 N N . PRO A 1 86 ? 18.605 -3.563 -23.225 1.00 91.25 86 PRO A N 1
ATOM 683 C CA . PRO A 1 86 ? 18.828 -2.117 -23.149 1.00 91.25 86 PRO A CA 1
ATOM 684 C C . PRO A 1 86 ? 17.933 -1.307 -24.101 1.00 91.25 86 PRO A C 1
ATOM 686 O O . PRO A 1 86 ? 17.575 -0.171 -23.795 1.00 91.25 86 PRO A O 1
ATOM 689 N N . SER A 1 87 ? 17.497 -1.889 -25.224 1.00 95.31 87 SER A N 1
ATOM 690 C CA . SER A 1 87 ? 16.567 -1.242 -26.164 1.00 95.31 87 SER A CA 1
ATOM 691 C C . SER A 1 87 ? 15.172 -0.989 -25.573 1.00 95.31 87 SER A C 1
ATOM 69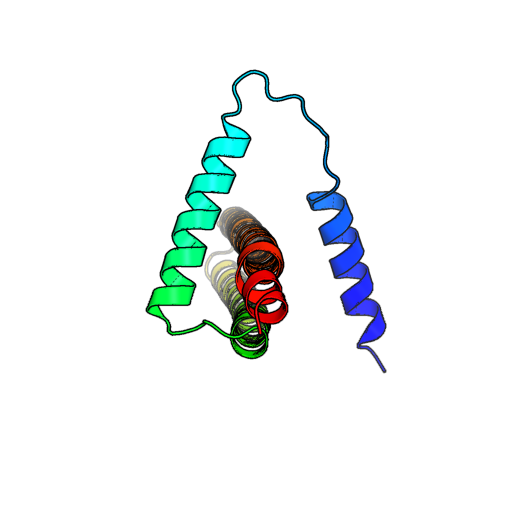3 O O . SER A 1 87 ? 14.466 -0.099 -26.043 1.00 95.31 87 SER A O 1
ATOM 695 N N . ALA A 1 88 ? 14.778 -1.732 -24.534 1.00 95.00 88 ALA A N 1
ATOM 696 C CA . ALA A 1 88 ? 13.473 -1.632 -23.880 1.00 95.00 88 ALA A CA 1
ATOM 697 C C . ALA A 1 88 ? 13.520 -0.884 -22.532 1.00 95.00 88 ALA A C 1
ATOM 699 O O . ALA A 1 88 ? 12.536 -0.878 -21.793 1.00 95.00 88 ALA A O 1
ATOM 700 N N . MET A 1 89 ? 14.629 -0.214 -22.204 1.00 92.62 89 MET A N 1
ATOM 701 C CA . MET A 1 89 ? 14.839 0.439 -20.903 1.00 92.62 89 MET A CA 1
ATOM 702 C C . MET A 1 89 ? 13.734 1.448 -20.535 1.00 92.62 89 MET A C 1
ATOM 704 O O . MET A 1 89 ? 13.282 1.482 -19.390 1.00 92.62 89 MET A O 1
ATOM 708 N N . LEU A 1 90 ? 13.238 2.226 -21.507 1.00 94.19 90 LEU A N 1
ATOM 709 C CA . LEU A 1 90 ? 12.129 3.164 -21.285 1.00 94.19 90 LEU A CA 1
ATOM 710 C C . LEU A 1 90 ? 10.825 2.452 -20.892 1.00 94.19 90 LEU A C 1
ATOM 712 O O . LEU A 1 90 ? 10.087 2.958 -20.047 1.00 94.19 90 LEU A O 1
ATOM 716 N N . LEU A 1 91 ? 10.554 1.274 -21.464 1.00 95.88 91 LEU A N 1
ATOM 717 C CA . LEU A 1 91 ? 9.360 0.489 -21.142 1.00 95.88 91 LEU A CA 1
ATOM 718 C C . LEU A 1 91 ? 9.421 -0.032 -19.703 1.00 95.88 91 LEU A C 1
ATOM 720 O O . LEU A 1 91 ? 8.441 0.089 -18.970 1.00 95.88 91 LEU A O 1
ATOM 724 N N . PHE A 1 92 ? 10.572 -0.555 -19.272 1.00 94.31 92 PHE A N 1
ATOM 725 C CA . PHE A 1 92 ? 10.744 -1.021 -17.893 1.00 94.31 92 PHE A CA 1
ATOM 726 C C . PHE A 1 92 ? 10.683 0.132 -16.889 1.00 94.31 92 PHE A C 1
ATOM 728 O O . PHE A 1 92 ? 10.025 0.001 -15.859 1.00 94.31 92 PHE A O 1
ATOM 735 N N . GLY A 1 93 ? 11.274 1.286 -17.216 1.00 93.50 93 GLY A N 1
ATOM 736 C CA . GLY A 1 93 ? 11.160 2.495 -16.398 1.00 93.50 93 GLY A CA 1
ATOM 737 C C . GLY A 1 93 ? 9.708 2.957 -16.229 1.00 93.50 93 GLY A C 1
ATOM 738 O O . GLY A 1 93 ? 9.269 3.221 -15.110 1.00 93.50 93 GLY A O 1
ATOM 739 N N . ALA A 1 94 ? 8.929 2.986 -17.315 1.00 96.25 94 ALA A N 1
ATOM 740 C CA . ALA A 1 94 ? 7.506 3.323 -17.256 1.00 96.25 94 ALA A CA 1
ATOM 741 C C . ALA A 1 94 ? 6.709 2.316 -16.410 1.00 96.25 94 ALA A C 1
ATOM 743 O O . ALA A 1 94 ? 5.875 2.712 -15.592 1.00 96.25 94 ALA A O 1
ATOM 744 N N . LEU A 1 95 ? 6.999 1.020 -16.556 1.00 95.56 95 LEU A N 1
ATOM 745 C CA . LEU A 1 95 ? 6.368 -0.037 -15.770 1.00 95.56 95 LEU A CA 1
ATOM 746 C C . LEU A 1 95 ? 6.695 0.087 -14.275 1.00 95.56 95 LEU A C 1
ATOM 748 O O . LEU A 1 95 ? 5.801 -0.046 -13.442 1.00 95.56 95 LEU A O 1
ATOM 752 N N . LEU A 1 96 ? 7.949 0.389 -13.931 1.00 95.44 96 LEU A N 1
ATOM 753 C CA . LEU A 1 96 ? 8.382 0.606 -12.552 1.00 95.44 96 LEU A CA 1
ATOM 754 C C . LEU A 1 96 ? 7.616 1.765 -11.903 1.00 95.44 96 LEU A C 1
ATOM 756 O O . LEU A 1 96 ? 7.111 1.623 -10.786 1.00 95.44 96 LEU A O 1
ATOM 760 N N . ILE A 1 97 ? 7.484 2.892 -12.609 1.00 95.56 97 ILE A N 1
ATOM 761 C CA . ILE A 1 97 ? 6.713 4.049 -12.132 1.00 95.56 97 ILE A CA 1
ATOM 762 C C . ILE A 1 97 ? 5.245 3.661 -11.943 1.00 95.56 97 ILE A C 1
ATOM 764 O O . ILE A 1 97 ? 4.664 3.944 -10.896 1.00 95.56 97 ILE A O 1
ATOM 768 N N . PHE A 1 98 ? 4.652 2.973 -12.919 1.00 95.25 98 PHE A N 1
ATOM 769 C CA . PHE A 1 98 ? 3.259 2.541 -12.854 1.00 95.25 98 PHE A CA 1
ATOM 770 C C . PHE A 1 98 ? 2.985 1.635 -11.645 1.00 95.25 98 PHE A C 1
ATOM 772 O O . PHE A 1 98 ? 2.066 1.900 -10.868 1.00 95.25 98 PHE A O 1
ATOM 779 N N . ILE A 1 99 ? 3.819 0.611 -11.432 1.00 93.25 99 ILE A N 1
ATOM 780 C CA . ILE A 1 99 ? 3.726 -0.285 -10.269 1.00 93.25 99 ILE A CA 1
ATOM 781 C C . ILE A 1 99 ? 3.888 0.507 -8.969 1.00 93.25 99 ILE A C 1
ATOM 783 O O . ILE A 1 99 ? 3.140 0.282 -8.017 1.00 93.25 99 ILE A O 1
ATOM 787 N N . SER A 1 100 ? 4.820 1.461 -8.934 1.00 91.94 100 SER A N 1
ATOM 788 C CA . SER A 1 100 ? 5.060 2.286 -7.750 1.00 91.94 100 SER A CA 1
ATOM 789 C C . SER A 1 100 ? 3.833 3.116 -7.380 1.00 91.94 100 SER A C 1
ATOM 791 O O . SER A 1 100 ? 3.404 3.105 -6.226 1.00 91.94 100 SER A O 1
ATOM 793 N N . VAL A 1 101 ? 3.211 3.774 -8.362 1.00 92.31 101 VAL A N 1
ATOM 794 C CA . VAL A 1 101 ? 1.980 4.548 -8.155 1.00 92.31 101 VAL A CA 1
ATOM 795 C C . VAL A 1 101 ? 0.847 3.649 -7.663 1.00 92.31 101 VAL A C 1
ATOM 797 O O . VAL A 1 101 ? 0.162 4.006 -6.703 1.00 92.31 101 VAL A O 1
ATOM 800 N N . LEU A 1 102 ? 0.660 2.466 -8.255 1.00 91.38 102 LEU A N 1
ATOM 801 C CA . LEU A 1 102 ? -0.365 1.519 -7.807 1.00 91.38 102 LEU A CA 1
ATOM 802 C C . LEU A 1 102 ? -0.134 1.040 -6.370 1.00 91.38 102 LEU A C 1
ATOM 804 O O . LEU A 1 102 ? -1.077 1.004 -5.577 1.00 91.38 102 LEU A O 1
ATOM 808 N N . ALA A 1 103 ? 1.104 0.702 -6.013 1.00 90.12 103 ALA A N 1
ATOM 809 C CA . ALA A 1 103 ? 1.442 0.234 -4.673 1.00 90.12 103 ALA A CA 1
ATOM 810 C C . ALA A 1 103 ? 1.210 1.329 -3.619 1.00 90.12 103 ALA A C 1
ATOM 812 O O . ALA A 1 103 ? 0.577 1.078 -2.591 1.00 90.12 103 ALA A O 1
ATOM 813 N N . ILE A 1 104 ? 1.654 2.559 -3.902 1.00 88.94 104 ILE A N 1
ATOM 814 C CA . ILE A 1 104 ? 1.494 3.706 -3.000 1.00 88.94 104 ILE A CA 1
ATOM 815 C C . ILE A 1 104 ? 0.014 4.068 -2.849 1.00 88.94 104 ILE A C 1
ATOM 817 O O . ILE A 1 104 ? -0.486 4.165 -1.732 1.00 88.94 104 ILE A O 1
ATOM 821 N N . THR A 1 105 ? -0.725 4.216 -3.950 1.00 87.00 105 THR A N 1
ATOM 822 C CA . THR A 1 105 ? -2.157 4.564 -3.888 1.00 87.00 105 THR A CA 1
ATOM 823 C C . THR A 1 105 ? -2.979 3.496 -3.165 1.00 87.00 105 THR A C 1
ATOM 825 O O . THR A 1 105 ? -3.849 3.833 -2.360 1.00 87.00 105 THR A O 1
ATOM 828 N N . SER A 1 106 ? -2.670 2.213 -3.370 1.00 87.50 106 SER A N 1
ATOM 829 C CA . SER A 1 106 ? -3.312 1.108 -2.647 1.00 87.50 106 SER A CA 1
ATOM 830 C C . SER A 1 106 ? -3.034 1.170 -1.144 1.00 87.50 106 SER A C 1
ATOM 832 O O . SER A 1 106 ? -3.958 1.021 -0.344 1.00 87.50 106 SER A O 1
ATOM 834 N N . TYR A 1 107 ? -1.790 1.457 -0.752 1.00 89.25 107 TYR A N 1
ATOM 835 C CA . TYR A 1 107 ? -1.414 1.642 0.650 1.00 89.25 107 TYR A CA 1
ATOM 836 C C . TYR A 1 107 ? -2.167 2.803 1.305 1.00 89.25 107 TYR A C 1
ATOM 838 O O . TYR A 1 107 ? -2.731 2.635 2.385 1.00 89.25 107 TYR A O 1
ATOM 846 N N . LEU A 1 108 ? -2.231 3.960 0.640 1.00 86.75 108 LEU A N 1
ATOM 847 C CA . LEU A 1 108 ? -2.912 5.146 1.167 1.00 86.75 108 LEU A CA 1
ATOM 848 C C . LEU A 1 108 ? -4.414 4.918 1.337 1.00 86.75 108 LEU A C 1
ATOM 850 O O . LEU A 1 108 ? -4.984 5.287 2.365 1.00 86.75 108 LEU A O 1
ATOM 854 N N . ASN A 1 109 ? -5.050 4.266 0.362 1.00 86.56 109 ASN A N 1
ATOM 855 C CA . ASN A 1 109 ? -6.460 3.901 0.454 1.00 86.56 109 ASN A CA 1
ATOM 856 C C . ASN A 1 109 ? -6.699 2.912 1.602 1.00 86.56 109 ASN A C 1
ATOM 858 O O . ASN A 1 109 ? -7.588 3.137 2.421 1.00 86.56 109 ASN A O 1
ATOM 862 N N . GLY A 1 110 ? -5.866 1.873 1.724 1.00 86.69 110 GLY A N 1
ATOM 863 C CA . GLY A 1 110 ? -5.949 0.906 2.821 1.00 86.69 110 GLY A CA 1
ATOM 864 C C . GLY A 1 110 ? -5.763 1.551 4.198 1.00 86.69 110 GLY A C 1
ATOM 865 O O . GLY A 1 110 ? -6.555 1.302 5.105 1.00 86.69 110 GLY A O 1
ATOM 866 N N . LYS A 1 111 ? -4.772 2.441 4.343 1.00 88.00 111 LYS A N 1
ATOM 867 C CA . LYS A 1 111 ? -4.530 3.239 5.557 1.00 88.00 111 LYS A CA 1
ATOM 868 C C . LYS A 1 111 ? -5.764 4.070 5.913 1.00 88.00 111 LYS A C 1
ATOM 870 O O . LYS A 1 111 ? -6.260 3.967 7.032 1.00 88.00 111 LYS A O 1
ATOM 875 N N . ARG A 1 112 ? -6.299 4.841 4.958 1.00 87.12 112 ARG A N 1
ATOM 876 C CA . ARG A 1 112 ? -7.492 5.684 5.152 1.00 87.12 112 ARG A CA 1
ATOM 877 C C . ARG A 1 112 ? -8.702 4.867 5.602 1.00 87.12 112 ARG A C 1
ATOM 879 O O . ARG A 1 112 ? -9.360 5.236 6.569 1.00 87.12 112 ARG A O 1
ATOM 886 N N . TYR A 1 113 ? -8.990 3.763 4.921 1.00 88.88 113 TYR A N 1
ATOM 887 C CA . TYR A 1 113 ? -10.133 2.915 5.253 1.00 88.88 113 TYR A CA 1
ATOM 888 C C . TYR A 1 113 ? -9.956 2.214 6.605 1.00 88.88 113 TYR A C 1
ATOM 890 O O . TYR A 1 113 ? -10.921 2.110 7.357 1.00 88.88 113 TYR A O 1
ATOM 898 N N . THR A 1 114 ? -8.734 1.805 6.963 1.00 87.19 114 THR A N 1
ATOM 899 C CA . THR A 1 114 ? -8.466 1.172 8.265 1.00 87.19 114 THR A CA 1
ATOM 900 C C . THR A 1 114 ? -8.625 2.167 9.412 1.00 87.19 114 THR A C 1
ATOM 902 O O . THR A 1 114 ? -9.223 1.828 10.429 1.00 87.19 114 THR A O 1
ATOM 905 N N . TYR A 1 115 ? -8.156 3.409 9.249 1.00 87.75 115 TYR A N 1
ATOM 906 C CA . TYR A 1 115 ? -8.402 4.462 10.239 1.00 87.75 115 TYR A CA 1
ATOM 907 C C . TYR A 1 115 ? -9.892 4.724 10.429 1.00 87.75 115 TYR A C 1
ATOM 909 O O . TYR A 1 115 ? -10.353 4.760 11.566 1.00 87.75 115 TYR A O 1
ATOM 917 N N . ARG A 1 116 ? -10.643 4.821 9.325 1.00 87.12 116 ARG A N 1
ATOM 918 C CA . ARG A 1 116 ? -12.099 4.977 9.368 1.00 87.12 116 ARG A CA 1
ATOM 919 C C . ARG A 1 116 ? -12.772 3.816 10.106 1.00 87.12 116 ARG A C 1
ATOM 921 O O . ARG A 1 116 ? -13.611 4.058 10.959 1.00 87.12 116 ARG A O 1
ATOM 928 N N . TYR A 1 117 ? -12.353 2.576 9.855 1.00 87.81 117 TYR A N 1
ATOM 929 C CA . TYR A 1 117 ? -12.863 1.399 10.568 1.00 87.81 117 TYR A CA 1
ATOM 930 C C . TYR A 1 117 ? -12.578 1.453 12.080 1.00 87.81 117 TYR A C 1
ATOM 932 O O . TYR A 1 117 ? -13.449 1.151 12.893 1.00 87.81 117 TYR A O 1
ATOM 940 N N . ILE A 1 118 ? -11.372 1.877 12.474 1.00 87.00 118 ILE A N 1
ATOM 941 C CA . ILE A 1 118 ? -11.019 2.056 13.891 1.00 87.00 118 ILE A CA 1
ATOM 942 C C . ILE A 1 118 ? -11.906 3.124 14.544 1.00 87.00 118 ILE A C 1
ATOM 944 O O . ILE A 1 118 ? -12.346 2.947 15.678 1.00 87.00 118 ILE A O 1
ATOM 948 N N . GLU A 1 119 ? -12.148 4.233 13.850 1.00 85.19 119 GLU A N 1
ATOM 949 C CA . GLU A 1 119 ? -12.909 5.364 14.375 1.00 85.19 119 GLU A CA 1
ATOM 950 C C . GLU A 1 119 ? -14.416 5.092 14.445 1.00 85.19 119 GLU A C 1
ATOM 952 O O . GLU A 1 119 ? -15.035 5.362 15.474 1.00 85.19 119 GLU A O 1
ATOM 957 N N . GLU A 1 120 ? -14.997 4.544 13.379 1.00 84.69 120 GLU A N 1
ATOM 958 C CA . GLU A 1 120 ? -16.441 4.330 13.261 1.00 84.69 120 GLU A CA 1
ATOM 959 C C . GLU A 1 120 ? -16.907 3.076 13.997 1.00 84.69 120 GLU A C 1
ATOM 961 O O . GLU A 1 120 ? -17.951 3.109 14.632 1.00 84.69 120 GLU A O 1
ATOM 966 N N . GLU A 1 121 ? -16.152 1.980 13.948 1.00 82.06 121 GLU A N 1
ATOM 967 C CA . GLU A 1 121 ? -16.609 0.706 14.504 1.00 82.06 121 GLU A CA 1
ATOM 968 C C . GLU A 1 121 ? -15.950 0.467 15.863 1.00 82.06 121 GLU A C 1
ATOM 970 O O . GLU A 1 121 ? -16.619 0.375 16.888 1.00 82.06 121 GLU A O 1
ATOM 975 N N . LEU A 1 122 ? -14.616 0.440 15.913 1.00 80.56 122 LEU A N 1
ATOM 976 C CA . LEU A 1 122 ? -13.893 -0.035 17.100 1.00 80.56 122 LEU A CA 1
ATOM 977 C C . LEU A 1 122 ? -13.932 0.938 18.288 1.00 80.56 122 LEU A C 1
ATOM 979 O O . LEU A 1 122 ? -13.998 0.496 19.434 1.00 80.56 122 LEU A O 1
ATOM 983 N N . ASN A 1 123 ? -13.920 2.249 18.042 1.00 71.56 123 ASN A N 1
ATOM 984 C CA . ASN A 1 123 ? -14.070 3.247 19.105 1.00 71.56 123 ASN A CA 1
ATOM 985 C C . ASN A 1 123 ? -15.527 3.391 19.581 1.00 71.56 123 ASN A C 1
ATOM 987 O O . ASN A 1 123 ? -15.742 3.821 20.714 1.00 71.56 123 ASN A O 1
ATOM 991 N N . GLN A 1 124 ? -16.524 3.034 18.759 1.00 61.12 124 GLN A N 1
ATOM 992 C CA . GLN A 1 124 ? -17.920 2.988 19.205 1.00 61.12 124 GLN A CA 1
ATOM 993 C C . GLN A 1 124 ? -18.153 1.816 20.164 1.00 61.12 124 GLN A C 1
ATOM 995 O O . GLN A 1 124 ? -18.787 2.016 21.196 1.00 61.12 124 GLN A O 1
ATOM 1000 N N . PHE A 1 125 ? -17.549 0.647 19.905 1.00 54.88 125 PHE A N 1
ATOM 1001 C CA . PHE A 1 125 ? -17.629 -0.507 20.810 1.00 54.88 125 PHE A CA 1
ATOM 1002 C C . PHE A 1 125 ? -17.035 -0.238 22.205 1.00 54.88 125 PHE A C 1
ATOM 1004 O O . PHE A 1 125 ? -17.579 -0.730 23.187 1.00 54.88 125 PHE A O 1
ATOM 1011 N N . GLN A 1 126 ? -15.984 0.587 22.324 1.00 49.81 126 GLN A N 1
ATOM 1012 C CA . GLN A 1 126 ? -15.403 0.960 23.628 1.00 49.81 126 GLN A CA 1
ATOM 1013 C C . GLN A 1 126 ? -16.250 1.946 24.446 1.00 49.81 126 GLN A C 1
ATOM 1015 O O . GLN A 1 126 ? -15.955 2.162 25.616 1.00 49.81 126 GLN A O 1
ATOM 1020 N N . LYS A 1 127 ? -17.250 2.599 23.843 1.00 51.75 127 LYS A N 1
ATOM 1021 C CA . LYS A 1 127 ? -18.067 3.623 24.516 1.00 51.75 127 LYS A CA 1
ATOM 1022 C C . LYS A 1 127 ? -19.355 3.065 25.130 1.00 51.75 127 LYS A C 1
ATOM 1024 O O . LYS A 1 127 ? -20.078 3.810 25.784 1.00 51.75 127 LYS A O 1
ATOM 1029 N N . THR A 1 128 ? -19.655 1.798 24.856 1.00 49.06 128 THR A N 1
ATOM 1030 C CA . THR A 1 128 ? -20.871 1.080 25.275 1.00 49.06 128 THR A CA 1
ATOM 1031 C C . THR A 1 128 ? -20.626 -0.006 26.331 1.00 49.06 128 THR A C 1
ATOM 1033 O O . THR A 1 128 ? -21.588 -0.659 26.729 1.00 49.06 128 THR A O 1
ATOM 1036 N N . GLU A 1 129 ? -19.384 -0.180 26.790 1.00 41.97 129 GLU A N 1
ATOM 1037 C CA . GLU A 1 129 ? -19.042 -0.830 28.072 1.00 41.97 129 GLU A CA 1
ATOM 1038 C C . GLU A 1 129 ? -18.838 0.230 29.160 1.00 41.97 129 GLU A C 1
ATOM 1040 O O . GLU A 1 129 ? -19.198 -0.055 30.324 1.00 41.97 129 GLU A O 1
#

Radius of gyration: 18.39 Å; chains: 1; bounding box: 44×32×54 Å